Protein AF-X0U4K8-F1 (afdb_monomer)

Sequence (50 aa):
GTVRNLTTGADIRCQRTPEMMLRILNEGGLLPFIRKYQGFDVRAVEGQPE

Mean predicted aligned error: 8.37 Å

Structure (mmCIF, N/CA/C/O backbone):
data_AF-X0U4K8-F1
#
_entry.id   AF-X0U4K8-F1
#
loop_
_atom_site.group_PDB
_atom_site.id
_atom_site.type_symbol
_atom_site.label_atom_id
_atom_site.label_alt_id
_atom_site.label_comp_id
_atom_site.label_asym_id
_atom_site.label_entity_id
_atom_site.label_seq_id
_atom_site.pdbx_PDB_ins_code
_atom_site.Cartn_x
_atom_site.Cartn_y
_atom_site.Cartn_z
_atom_site.occupancy
_atom_site.B_iso_or_equiv
_atom_site.auth_seq_id
_atom_site.auth_comp_id
_atom_site.auth_asym_id
_atom_site.auth_atom_id
_atom_site.pdbx_PDB_model_num
ATOM 1 N N . GLY A 1 1 ? -10.614 -4.605 2.433 1.00 92.94 1 GLY A N 1
ATOM 2 C CA . GLY A 1 1 ? -10.082 -5.333 3.592 1.00 92.94 1 GLY A CA 1
ATOM 3 C C . GLY A 1 1 ? -10.917 -4.977 4.795 1.00 92.94 1 GLY A C 1
ATOM 4 O O . GLY A 1 1 ? -12.030 -4.496 4.617 1.00 92.94 1 GLY A O 1
ATOM 5 N N . THR A 1 2 ? -10.389 -5.191 5.989 1.00 97.12 2 THR A N 1
ATOM 6 C CA . THR A 1 2 ? -11.016 -4.719 7.227 1.00 97.12 2 THR A CA 1
ATOM 7 C C 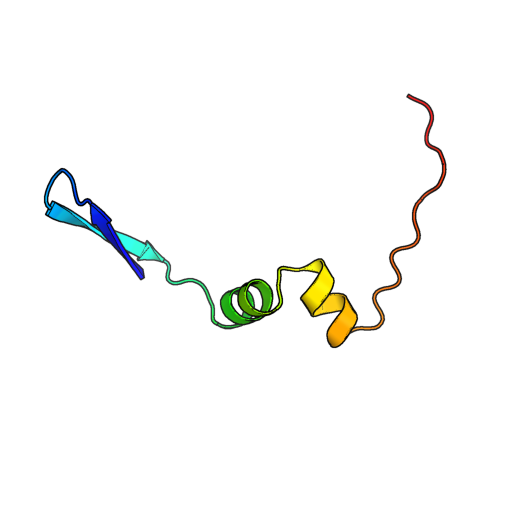. THR A 1 2 ? -10.085 -3.697 7.851 1.00 97.12 2 THR A C 1
ATOM 9 O O . THR A 1 2 ? -8.885 -3.950 7.935 1.00 97.12 2 THR A O 1
ATOM 12 N N . VAL A 1 3 ? -10.624 -2.548 8.245 1.00 97.44 3 VAL A N 1
ATOM 13 C CA . VAL A 1 3 ? -9.898 -1.536 9.013 1.00 97.44 3 VAL A CA 1
ATOM 14 C C . VAL A 1 3 ? -10.390 -1.613 10.452 1.00 97.44 3 VAL A C 1
ATOM 16 O O . VAL A 1 3 ? -11.582 -1.448 10.700 1.00 97.44 3 VAL A O 1
ATOM 19 N N . ARG A 1 4 ? -9.476 -1.872 11.392 1.00 97.62 4 ARG A N 1
ATOM 20 C CA . ARG A 1 4 ? -9.758 -1.851 12.832 1.00 97.62 4 ARG A CA 1
ATOM 21 C C . ARG A 1 4 ? -9.562 -0.434 13.356 1.00 97.62 4 ARG A C 1
ATOM 23 O O . ARG A 1 4 ? -8.450 0.087 13.309 1.00 97.62 4 ARG A O 1
ATOM 30 N N . ASN A 1 5 ? -10.610 0.173 13.896 1.00 98.00 5 ASN A N 1
ATOM 31 C CA . ASN A 1 5 ? -10.480 1.393 14.680 1.00 98.00 5 ASN A CA 1
ATOM 32 C C . ASN A 1 5 ? -9.959 1.032 16.079 1.00 98.00 5 ASN A C 1
ATOM 34 O O . ASN A 1 5 ? -10.645 0.355 16.842 1.00 98.00 5 ASN A O 1
ATOM 38 N N . LEU A 1 6 ? -8.747 1.474 16.419 1.00 98.00 6 LEU A N 1
ATOM 39 C CA . LEU A 1 6 ? -8.112 1.156 17.703 1.00 98.00 6 LEU A CA 1
ATOM 40 C C . LEU A 1 6 ? -8.650 1.987 18.878 1.00 98.00 6 LEU A C 1
ATOM 42 O O . LEU A 1 6 ? -8.532 1.558 20.019 1.00 98.00 6 LEU A O 1
ATOM 46 N N . THR A 1 7 ? -9.267 3.141 18.616 1.00 98.50 7 THR A N 1
ATOM 47 C CA . THR A 1 7 ? -9.872 3.996 19.648 1.00 98.50 7 THR A CA 1
ATOM 48 C C . THR A 1 7 ? -11.207 3.433 20.131 1.00 98.50 7 THR A C 1
ATOM 50 O O . THR A 1 7 ? -11.485 3.452 21.324 1.00 98.50 7 THR A O 1
ATOM 53 N N . THR A 1 8 ? -12.040 2.933 19.213 1.00 98.19 8 THR A N 1
ATOM 54 C CA . THR A 1 8 ? -13.399 2.446 19.523 1.00 98.19 8 THR A CA 1
ATOM 55 C C . THR A 1 8 ? -13.530 0.925 19.496 1.00 98.19 8 THR A C 1
ATOM 57 O O . THR A 1 8 ? -14.539 0.387 19.939 1.00 98.19 8 THR A O 1
ATOM 60 N N . GLY A 1 9 ? -12.540 0.217 18.947 1.00 97.88 9 GLY A N 1
ATOM 61 C CA . GLY A 1 9 ? -12.592 -1.229 18.731 1.00 97.88 9 GLY A CA 1
ATOM 62 C C . GLY A 1 9 ? -13.498 -1.663 17.572 1.00 97.88 9 GLY A C 1
ATOM 63 O O . GLY A 1 9 ? -13.711 -2.860 17.400 1.00 97.88 9 GLY A O 1
ATOM 64 N N . ALA A 1 10 ? -14.042 -0.735 16.781 1.00 98.31 10 ALA A N 1
ATOM 65 C CA . ALA A 1 10 ? -14.935 -1.065 15.673 1.00 98.31 10 ALA A CA 1
ATOM 66 C C . ALA A 1 10 ? -14.178 -1.627 14.453 1.00 98.31 10 ALA A C 1
ATOM 68 O O . ALA A 1 10 ? -13.122 -1.113 14.080 1.00 98.31 10 ALA A O 1
ATOM 69 N N . ASP A 1 11 ? -14.759 -2.630 13.787 1.00 98.25 11 ASP A N 1
ATOM 70 C CA . ASP A 1 11 ? -14.293 -3.140 12.492 1.00 98.25 11 ASP A CA 1
ATOM 71 C C . ASP A 1 11 ? -15.088 -2.511 11.348 1.00 98.25 11 ASP A C 1
ATOM 73 O O . ASP A 1 11 ? -16.314 -2.607 11.294 1.00 98.25 11 ASP A O 1
ATOM 77 N N . ILE A 1 12 ? -14.385 -1.901 10.396 1.00 98.00 12 ILE A N 1
ATOM 78 C CA . ILE A 1 12 ? -14.978 -1.256 9.224 1.00 98.00 12 ILE A CA 1
ATOM 79 C C . ILE A 1 12 ? -14.635 -2.086 7.988 1.00 98.00 12 ILE A C 1
ATOM 81 O O . ILE A 1 12 ? -13.464 -2.348 7.692 1.00 98.00 12 ILE A O 1
ATOM 85 N N . ARG A 1 13 ? -15.662 -2.513 7.246 1.00 97.62 13 ARG A N 1
ATOM 86 C CA . ARG A 1 13 ? -15.486 -3.283 6.010 1.00 97.62 13 ARG A CA 1
ATOM 87 C C . ARG A 1 13 ? -15.201 -2.338 4.846 1.00 97.62 13 ARG A C 1
ATOM 89 O O . ARG A 1 13 ? -16.014 -1.484 4.515 1.00 97.62 13 ARG A O 1
ATOM 96 N N . CYS A 1 14 ? -14.067 -2.540 4.190 1.00 96.38 14 CYS A N 1
ATOM 97 C CA . CYS A 1 14 ? -13.635 -1.766 3.029 1.00 96.38 14 CYS A CA 1
ATOM 98 C C . CYS A 1 14 ? -13.435 -2.691 1.824 1.00 9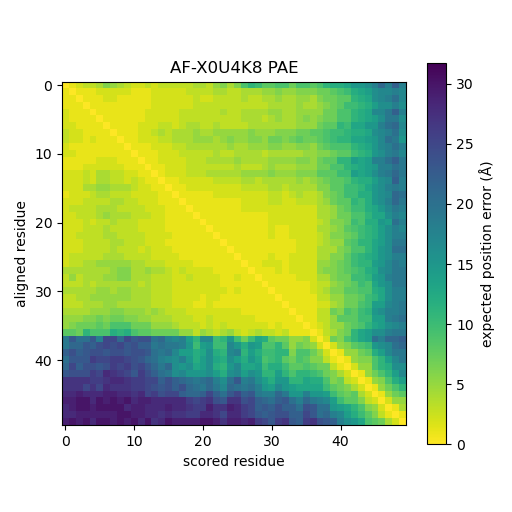6.38 14 CYS A C 1
ATOM 100 O O . CYS A 1 14 ? -13.230 -3.904 1.968 1.00 96.38 14 CYS A O 1
ATOM 102 N N . GLN A 1 15 ? -13.390 -2.130 0.618 1.00 96.50 15 GLN A N 1
ATOM 103 C CA . GLN A 1 15 ? -12.931 -2.888 -0.546 1.00 96.50 15 GLN A CA 1
ATOM 104 C C . GLN A 1 15 ? -11.473 -3.334 -0.349 1.00 96.50 15 GLN A C 1
ATOM 106 O O . GLN A 1 15 ? -10.688 -2.691 0.352 1.00 96.50 15 GLN A O 1
ATOM 111 N N . ARG A 1 16 ? -11.124 -4.534 -0.829 1.00 95.69 16 ARG A N 1
ATOM 112 C CA . ARG A 1 16 ? -9.727 -5.000 -0.816 1.00 95.69 16 ARG A CA 1
ATOM 113 C C . ARG A 1 16 ? -8.989 -4.322 -1.960 1.00 95.69 16 ARG A C 1
ATOM 115 O O . ARG A 1 16 ? -9.533 -4.233 -3.054 1.00 95.69 16 ARG A O 1
ATOM 122 N N . THR A 1 17 ? -7.756 -3.904 -1.701 1.00 96.69 17 THR A N 1
ATOM 123 C CA . THR A 1 17 ? -6.844 -3.462 -2.750 1.00 96.69 17 THR A CA 1
ATOM 124 C C . THR A 1 17 ? -6.610 -4.626 -3.718 1.00 96.69 17 THR A C 1
ATOM 126 O O . THR A 1 17 ? -6.231 -5.709 -3.260 1.00 96.69 17 THR A O 1
ATOM 129 N N . PRO A 1 18 ? -6.857 -4.447 -5.026 1.00 97.06 18 PRO A N 1
ATOM 130 C CA . PRO A 1 18 ? -6.544 -5.450 -6.037 1.00 97.06 18 PRO A CA 1
ATOM 131 C C . PRO A 1 18 ? -5.063 -5.844 -6.025 1.00 97.06 18 PRO A C 1
ATOM 133 O O . PRO A 1 18 ? -4.195 -5.025 -5.718 1.00 97.06 18 PRO A O 1
ATOM 136 N N . GLU A 1 19 ? -4.756 -7.077 -6.429 1.00 96.94 19 GLU A N 1
ATOM 137 C CA . GLU A 1 19 ? -3.386 -7.609 -6.413 1.00 96.94 19 GLU A CA 1
ATOM 138 C C . GLU A 1 19 ? -2.413 -6.774 -7.258 1.00 96.94 19 GLU A C 1
ATOM 140 O O . GLU A 1 19 ? -1.299 -6.488 -6.828 1.00 96.94 19 GLU A O 1
ATOM 145 N N . MET A 1 20 ? -2.856 -6.306 -8.428 1.00 95.44 20 MET A N 1
ATOM 146 C CA . MET A 1 20 ? -2.058 -5.436 -9.293 1.00 95.44 20 MET A CA 1
ATOM 147 C C . MET A 1 20 ? -1.623 -4.149 -8.578 1.00 95.44 20 MET A C 1
ATOM 149 O O . MET A 1 20 ? -0.470 -3.737 -8.671 1.00 95.44 20 MET A O 1
ATOM 153 N N . MET A 1 21 ? -2.529 -3.532 -7.817 1.00 96.81 21 MET A N 1
ATOM 154 C CA . MET A 1 21 ? -2.216 -2.319 -7.062 1.00 96.81 21 MET A CA 1
ATOM 155 C C . MET 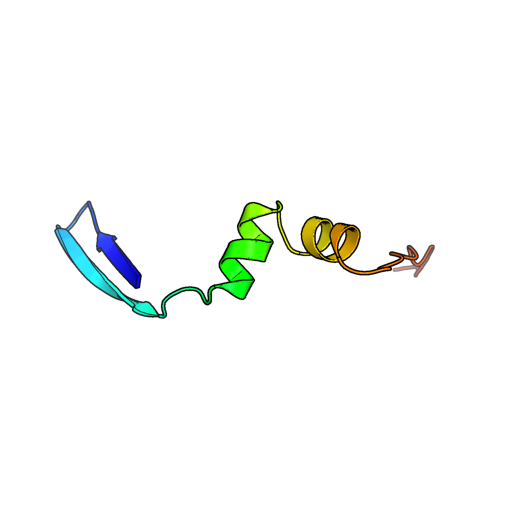A 1 21 ? -1.230 -2.605 -5.927 1.00 96.81 21 MET A C 1
ATOM 157 O O . MET A 1 21 ? -0.335 -1.800 -5.691 1.00 96.81 21 MET A O 1
ATOM 161 N N . LEU A 1 22 ? -1.338 -3.761 -5.26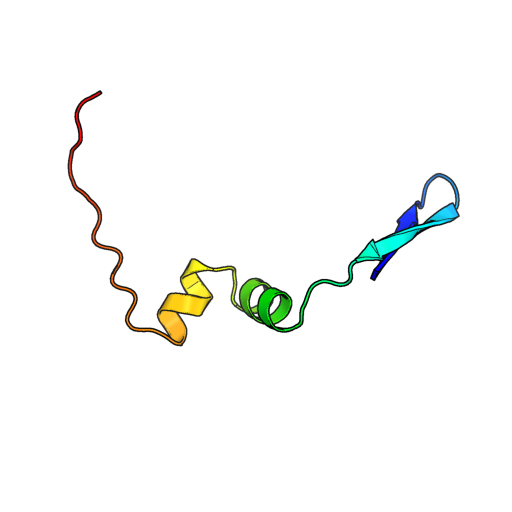4 1.00 97.31 22 LEU A N 1
ATOM 162 C CA . LEU A 1 22 ? -0.351 -4.181 -4.264 1.00 97.31 22 LEU A CA 1
ATOM 163 C C . LEU A 1 22 ? 1.039 -4.362 -4.884 1.00 97.31 22 LEU A C 1
ATOM 165 O O . LEU A 1 22 ? 2.019 -3.917 -4.296 1.00 97.31 22 LEU A O 1
ATOM 169 N N . ARG A 1 23 ? 1.135 -4.952 -6.083 1.00 95.94 23 ARG A N 1
ATOM 170 C CA . ARG A 1 23 ? 2.409 -5.076 -6.813 1.00 95.94 23 ARG A CA 1
ATOM 171 C C . ARG A 1 23 ? 3.013 -3.706 -7.117 1.00 95.94 23 ARG A C 1
ATOM 173 O O . ARG A 1 23 ? 4.178 -3.497 -6.812 1.00 95.94 23 ARG A O 1
ATOM 180 N N . ILE A 1 24 ? 2.218 -2.762 -7.626 1.00 96.62 24 ILE A N 1
ATOM 181 C CA . ILE A 1 24 ? 2.669 -1.382 -7.878 1.00 96.62 24 ILE A CA 1
ATOM 182 C C . ILE A 1 24 ? 3.219 -0.736 -6.596 1.00 96.62 24 ILE A C 1
ATOM 184 O O . ILE A 1 24 ? 4.301 -0.154 -6.612 1.00 96.62 24 ILE A O 1
ATOM 188 N N . LEU A 1 25 ? 2.498 -0.849 -5.476 1.00 97.31 25 LEU A N 1
ATOM 189 C CA . LEU A 1 25 ? 2.930 -0.275 -4.196 1.00 97.31 25 LEU A CA 1
ATOM 190 C C . LEU A 1 25 ? 4.212 -0.935 -3.667 1.00 97.31 25 LEU A C 1
ATOM 192 O O . LEU A 1 25 ? 5.114 -0.230 -3.221 1.00 97.31 25 LEU A O 1
ATOM 196 N N . ASN A 1 26 ? 4.325 -2.262 -3.774 1.00 97.12 26 ASN A N 1
ATOM 197 C CA . ASN A 1 26 ? 5.512 -3.015 -3.354 1.00 97.12 26 ASN A CA 1
ATOM 198 C C . ASN A 1 26 ? 6.764 -2.672 -4.170 1.00 97.12 26 ASN A C 1
ATOM 200 O O . ASN A 1 26 ? 7.877 -2.873 -3.695 1.00 97.12 26 ASN A O 1
ATOM 204 N N . GLU A 1 27 ? 6.598 -2.152 -5.384 1.00 95.56 27 GLU A N 1
ATOM 205 C CA . GLU A 1 27 ? 7.711 -1.712 -6.226 1.00 95.56 27 GLU A CA 1
ATOM 206 C C . GLU A 1 27 ? 8.104 -0.246 -6.021 1.00 95.56 27 GLU A C 1
ATOM 208 O O . GLU A 1 27 ? 9.003 0.246 -6.695 1.00 95.56 27 GLU A O 1
ATOM 213 N N . GLY A 1 28 ? 7.485 0.451 -5.064 1.00 94.69 28 GLY A N 1
ATOM 214 C CA . GLY A 1 28 ? 7.773 1.858 -4.775 1.00 94.69 28 GLY A CA 1
ATOM 215 C C . GLY A 1 28 ? 6.849 2.836 -5.502 1.00 94.69 28 GLY A C 1
ATOM 216 O O . GLY A 1 28 ? 7.129 4.033 -5.550 1.00 94.69 28 GLY A O 1
ATOM 217 N N . GLY A 1 29 ? 5.739 2.347 -6.054 1.00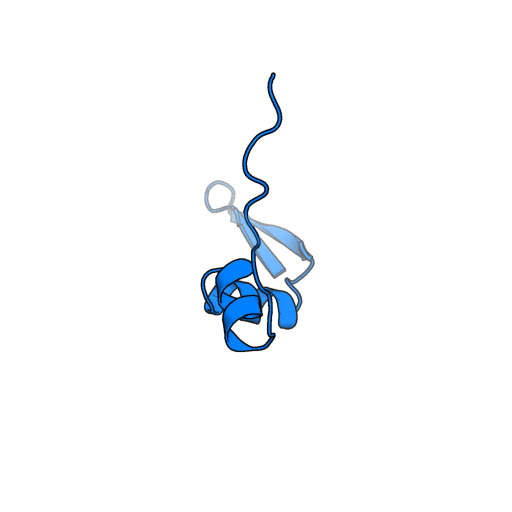 94.94 29 GLY A N 1
ATOM 218 C CA . GLY A 1 29 ? 4.714 3.152 -6.704 1.00 94.94 29 GLY A CA 1
ATOM 219 C C . GLY A 1 29 ? 4.681 2.984 -8.220 1.00 94.94 29 GLY A C 1
ATOM 220 O O . GLY A 1 29 ? 5.374 2.156 -8.811 1.00 94.94 29 GLY A O 1
ATOM 221 N N . LEU A 1 30 ? 3.833 3.791 -8.861 1.00 93.19 30 LEU A N 1
ATOM 222 C CA . LEU A 1 30 ? 3.519 3.645 -10.282 1.00 93.19 30 LEU A CA 1
ATOM 223 C C . LEU A 1 30 ? 4.747 3.834 -11.175 1.00 93.19 30 LEU A C 1
ATOM 225 O O . LEU A 1 30 ? 5.000 3.016 -12.053 1.00 93.19 30 LEU A O 1
ATOM 229 N N . LEU A 1 31 ? 5.517 4.898 -10.945 1.00 92.19 31 LEU A N 1
ATOM 230 C CA . LEU A 1 31 ? 6.648 5.224 -11.805 1.00 92.19 31 LEU A CA 1
ATOM 231 C C . LEU A 1 31 ? 7.759 4.155 -11.746 1.00 92.19 31 LEU A C 1
ATOM 233 O O . LEU A 1 31 ? 8.188 3.719 -12.816 1.00 92.19 31 LEU A O 1
ATOM 237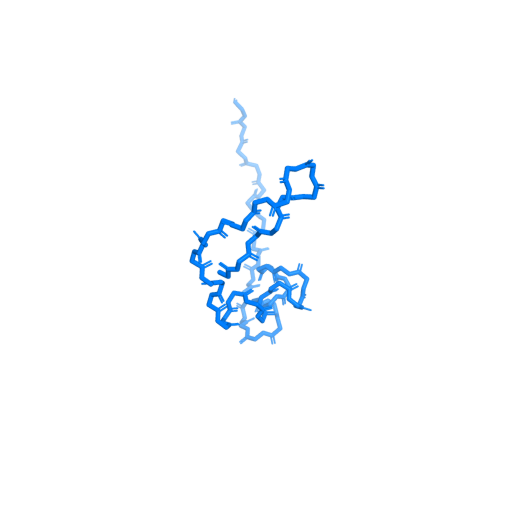 N N . PRO A 1 32 ? 8.192 3.667 -10.564 1.00 92.81 32 PRO A N 1
ATOM 238 C CA . PRO A 1 32 ? 9.096 2.518 -10.480 1.00 92.81 32 PRO A CA 1
ATOM 239 C C . PRO A 1 32 ? 8.567 1.254 -11.168 1.00 92.81 32 PRO A C 1
ATOM 241 O O . PRO A 1 32 ? 9.305 0.632 -11.932 1.00 92.81 32 PRO A O 1
ATOM 244 N N . PHE A 1 33 ? 7.289 0.914 -10.957 1.00 93.38 33 PHE A N 1
ATOM 245 C CA . PHE A 1 33 ? 6.663 -0.266 -11.557 1.00 93.38 33 PHE A CA 1
ATOM 246 C C . PHE A 1 33 ? 6.694 -0.214 -13.088 1.00 93.38 33 PHE A C 1
ATOM 248 O O . PHE A 1 33 ? 7.110 -1.161 -13.758 1.00 93.38 33 PHE A O 1
ATOM 255 N N . ILE A 1 34 ? 6.289 0.922 -13.660 1.00 91.50 34 ILE A N 1
ATOM 256 C CA . ILE A 1 34 ? 6.262 1.088 -15.110 1.00 91.50 34 ILE A CA 1
ATOM 257 C C . ILE A 1 34 ? 7.692 1.092 -15.671 1.00 91.50 34 ILE A C 1
ATOM 259 O O . ILE A 1 34 ? 7.934 0.394 -16.646 1.00 91.50 34 ILE A O 1
ATOM 263 N N . ARG A 1 35 ? 8.660 1.783 -15.049 1.00 88.88 35 ARG A N 1
ATOM 264 C CA . ARG A 1 35 ? 10.071 1.770 -15.497 1.00 88.88 35 ARG A CA 1
ATOM 265 C C . ARG A 1 35 ? 10.677 0.363 -15.557 1.00 88.88 35 ARG A C 1
ATOM 267 O O . ARG A 1 35 ? 11.555 0.118 -16.376 1.00 88.88 35 ARG A O 1
ATOM 274 N N . LYS A 1 36 ? 10.241 -0.544 -14.678 1.00 88.81 36 LYS A N 1
ATOM 275 C CA . LYS A 1 36 ? 10.757 -1.916 -14.591 1.00 88.81 36 LYS A CA 1
ATOM 276 C C . LYS A 1 36 ? 10.153 -2.859 -15.635 1.00 88.81 36 LYS A C 1
ATOM 278 O O . LYS A 1 36 ? 10.862 -3.729 -16.132 1.00 88.81 36 LYS A O 1
ATOM 283 N N . TYR A 1 37 ? 8.865 -2.716 -15.951 1.00 87.69 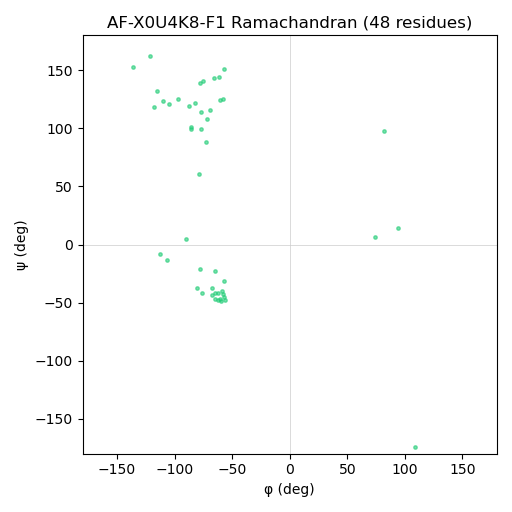37 TYR A N 1
ATOM 284 C CA . TYR A 1 37 ? 8.142 -3.664 -16.817 1.00 87.69 37 TYR A CA 1
ATOM 285 C C . TYR A 1 37 ? 7.703 -3.099 -18.170 1.00 87.69 37 TYR A C 1
ATOM 287 O O . TYR A 1 37 ? 7.192 -3.844 -19.006 1.00 87.69 37 TYR A O 1
ATOM 295 N N . GLN A 1 38 ? 7.854 -1.798 -18.395 1.00 72.06 38 GLN A N 1
ATOM 296 C CA . GLN A 1 38 ? 7.461 -1.111 -19.622 1.00 72.06 38 GLN A CA 1
ATOM 297 C C . GLN A 1 38 ? 8.573 -0.142 -20.050 1.00 72.06 38 GLN A C 1
ATOM 299 O O . GLN A 1 38 ? 9.301 0.407 -19.227 1.00 72.06 38 GLN A O 1
ATOM 304 N N . GLY A 1 39 ? 8.664 0.137 -21.350 1.00 67.25 39 GLY A N 1
ATOM 305 C CA . GLY A 1 39 ? 9.506 1.212 -21.882 1.00 67.25 39 GLY A CA 1
ATOM 306 C C . GLY A 1 39 ? 8.848 2.583 -21.712 1.00 67.25 39 GLY A C 1
ATOM 307 O O . GLY A 1 39 ? 8.530 3.229 -22.705 1.00 67.25 39 GLY A O 1
ATOM 308 N N . PHE A 1 40 ? 8.563 3.006 -20.478 1.00 66.62 40 PHE A N 1
ATOM 309 C CA . PHE A 1 40 ? 7.979 4.327 -20.226 1.00 66.62 40 PHE A CA 1
ATOM 310 C C . PHE A 1 40 ? 9.069 5.385 -20.135 1.00 66.62 40 PHE A C 1
ATOM 312 O O . PHE A 1 40 ? 9.735 5.546 -19.110 1.00 66.62 40 PHE A O 1
ATOM 319 N N . ASP A 1 41 ? 9.237 6.091 -21.246 1.00 65.50 41 ASP A N 1
ATOM 320 C CA . ASP A 1 41 ? 10.142 7.220 -21.386 1.00 65.50 41 ASP A CA 1
ATOM 321 C C . ASP A 1 41 ? 9.422 8.495 -20.919 1.00 65.50 41 ASP A C 1
ATOM 323 O O . ASP A 1 41 ? 8.564 9.043 -21.618 1.00 65.50 41 ASP A O 1
ATOM 327 N N . VAL A 1 42 ? 9.715 8.939 -19.691 1.00 65.38 42 VAL A N 1
ATOM 328 C CA . VAL A 1 42 ? 9.217 10.223 -19.180 1.00 65.38 42 VAL A CA 1
ATOM 329 C C . VAL A 1 42 ? 9.987 11.325 -19.890 1.00 65.38 42 VAL A C 1
ATOM 331 O O . VAL A 1 42 ? 11.011 11.795 -19.399 1.00 65.38 42 VAL A O 1
ATOM 334 N N . ARG A 1 43 ? 9.491 11.757 -21.048 1.00 67.38 43 ARG A N 1
ATOM 335 C CA . ARG A 1 43 ? 9.957 13.004 -21.649 1.00 67.38 43 ARG A CA 1
ATOM 336 C C . ARG A 1 43 ? 9.412 14.144 -20.804 1.00 67.38 43 ARG A C 1
ATOM 338 O O . ARG A 1 43 ? 8.208 14.390 -20.793 1.00 67.38 43 ARG A O 1
ATOM 345 N N . ALA A 1 44 ? 10.293 14.797 -20.054 1.00 61.62 44 ALA A N 1
ATOM 346 C CA . ALA A 1 44 ? 9.959 16.063 -19.428 1.00 61.62 44 ALA A CA 1
ATOM 347 C C . ALA A 1 44 ? 9.552 17.042 -20.539 1.00 61.62 44 ALA A C 1
ATOM 349 O O . ALA A 1 44 ? 10.291 17.226 -21.506 1.00 61.62 44 ALA A O 1
ATOM 350 N N . VAL A 1 45 ? 8.360 17.628 -20.433 1.00 65.19 45 VAL A N 1
ATOM 351 C CA . VAL A 1 45 ? 7.995 18.773 -21.267 1.00 65.19 45 VAL A CA 1
ATOM 352 C C . VAL A 1 45 ? 8.720 19.968 -20.659 1.00 65.19 45 VAL A C 1
ATOM 354 O O . VAL A 1 45 ? 8.308 20.486 -19.623 1.00 65.19 45 VAL A O 1
ATOM 357 N N . GLU A 1 46 ? 9.852 20.348 -21.245 1.00 57.34 46 GLU A N 1
ATOM 358 C CA . GLU A 1 46 ? 10.536 21.587 -20.886 1.00 57.34 46 GLU A CA 1
ATOM 359 C C . GLU A 1 46 ? 9.687 22.780 -21.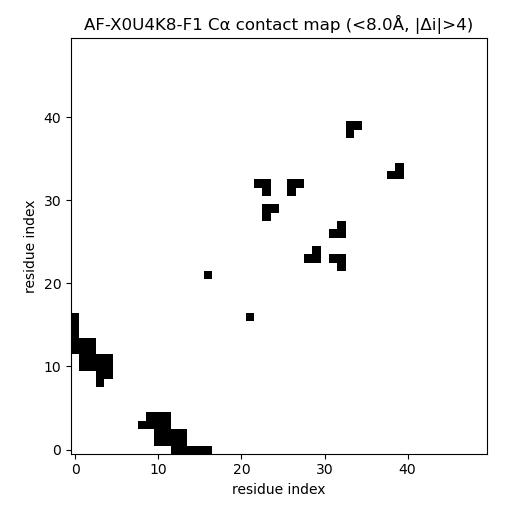351 1.00 57.34 46 GLU A C 1
ATOM 361 O O . GLU A 1 46 ? 9.480 22.975 -22.546 1.00 57.34 46 GLU A O 1
ATOM 366 N N . GLY A 1 47 ? 9.199 23.570 -20.391 1.00 66.81 47 GLY A N 1
ATOM 367 C CA . GLY A 1 47 ? 8.648 24.908 -20.615 1.00 66.81 47 GLY A CA 1
ATOM 368 C C . GLY A 1 47 ? 7.195 24.968 -21.096 1.00 66.81 47 GLY A C 1
ATOM 369 O O . GLY A 1 47 ? 6.915 24.964 -22.291 1.00 66.81 47 GLY A O 1
ATOM 370 N N . GLN A 1 48 ? 6.267 25.184 -20.166 1.00 47.16 48 GLN A N 1
ATOM 371 C CA . GLN A 1 48 ? 5.073 25.986 -20.440 1.00 47.16 48 GLN A CA 1
ATOM 372 C C . GLN A 1 48 ? 5.127 27.201 -19.506 1.00 47.16 48 GLN A C 1
ATOM 374 O O . GLN A 1 48 ? 5.184 26.986 -18.295 1.00 47.16 48 GLN A O 1
ATOM 379 N N . PRO A 1 49 ? 5.194 28.440 -20.032 1.00 60.06 49 PRO A N 1
ATOM 380 C CA . PRO A 1 49 ? 5.140 29.628 -19.195 1.00 60.06 49 PRO A CA 1
ATOM 381 C C . PRO A 1 49 ? 3.761 29.739 -18.538 1.00 60.06 49 PRO A C 1
ATOM 383 O O . PRO A 1 49 ? 2.748 29.367 -19.136 1.00 60.06 49 PRO A O 1
ATOM 386 N N . GLU A 1 50 ? 3.790 30.206 -17.295 1.00 57.69 50 GLU A N 1
ATOM 387 C CA . GLU A 1 50 ? 2.644 30.528 -16.438 1.00 57.69 50 GLU A CA 1
ATOM 388 C C . GLU A 1 50 ? 1.709 31.614 -16.991 1.00 57.69 50 GLU A C 1
ATOM 390 O O . GLU A 1 50 ? 2.186 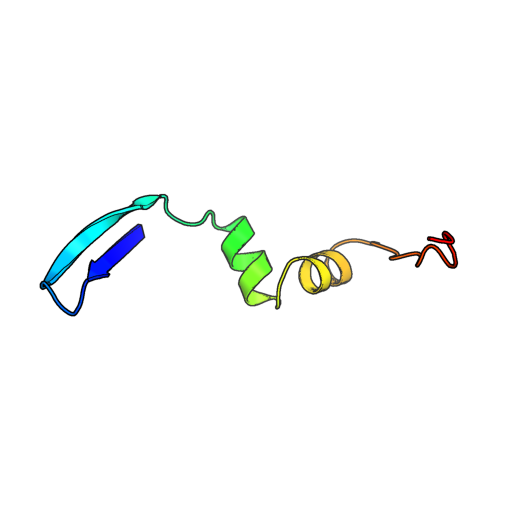32.530 -17.703 1.00 57.69 50 GLU A O 1
#

Solvent-accessible surface area (backbone atoms only — not comparable to full-atom values): 3329 Å² total; per-residue (Å²): 60,75,48,75,41,83,90,78,69,47,78,44,86,50,80,62,82,52,70,69,59,51,53,25,52,75,50,75,27,65,67,51,37,39,56,75,79,42,94,66,76,84,75,76,81,82,81,78,86,132

Foldseek 3Di:
DWDQDPVVRDIDDDDDDDPVQVVQVVLVHDVSVCVVPHPDDPDPPPDDDD

Organism: NCBI:txid412755

Radius of gyration: 18.32 Å; Cα contacts (8 Å, |Δi|>4): 33; chains: 1; bounding box: 26×38×42 Å

Secondary structure (DSSP, 8-state):
-EEE-TTT--EEE-PPPPHHHHHHHHTTSHHHHHHHHS------------

pLDDT: mean 87.15, std 14.8, range [47.16, 98.5]